Protein AF-B4ILR9-F1 (afdb_monomer_lite)

Organism: Drosophila sechellia (NCBI:txid7238)

Structure (mmCIF, N/CA/C/O backbone):
data_AF-B4ILR9-F1
#
_entry.id   AF-B4ILR9-F1
#
loop_
_atom_site.group_PDB
_atom_site.id
_atom_site.type_symbol
_atom_site.label_atom_id
_atom_site.label_alt_id
_atom_site.label_comp_id
_atom_site.label_asym_id
_atom_site.label_entity_id
_atom_site.label_seq_id
_atom_site.pdbx_PDB_ins_code
_atom_site.Cartn_x
_atom_site.Cartn_y
_atom_site.Cartn_z
_atom_site.occupancy
_atom_site.B_iso_or_equiv
_atom_site.auth_seq_id
_atom_site.auth_comp_id
_atom_site.auth_asym_id
_atom_site.auth_atom_id
_atom_site.pdbx_PDB_model_num
ATOM 1 N N . MET A 1 1 ? -0.066 -3.217 -13.114 1.00 82.38 1 MET A N 1
ATOM 2 C CA . MET A 1 1 ? 0.132 -1.823 -13.541 1.00 82.38 1 MET A CA 1
ATOM 3 C C . MET A 1 1 ? -1.060 -1.429 -14.386 1.00 82.38 1 MET A C 1
ATOM 5 O O . MET A 1 1 ? -1.252 -2.024 -15.441 1.00 82.38 1 MET A O 1
ATOM 9 N N . HIS A 1 2 ? -1.838 -0.467 -13.913 1.00 88.75 2 HIS A N 1
ATOM 10 C CA . HIS A 1 2 ? -3.049 0.054 -14.534 1.00 88.75 2 HIS A CA 1
ATOM 11 C C . HIS A 1 2 ? -3.011 1.585 -14.551 1.00 88.75 2 HIS A C 1
ATOM 13 O O . HIS A 1 2 ? -2.178 2.212 -13.897 1.00 88.75 2 HIS A O 1
ATOM 19 N N . ARG A 1 3 ? -3.925 2.194 -15.310 1.00 90.44 3 ARG A N 1
ATOM 20 C CA . ARG A 1 3 ? -4.159 3.639 -15.253 1.00 90.44 3 ARG A CA 1
ATOM 21 C C . ARG A 1 3 ? -4.508 4.058 -13.821 1.00 90.44 3 ARG A C 1
ATOM 23 O O . ARG A 1 3 ? -5.348 3.426 -13.192 1.00 90.44 3 ARG A O 1
ATOM 30 N N . GLY A 1 4 ? -3.886 5.132 -13.341 1.00 88.56 4 GLY A N 1
ATOM 31 C CA . GLY A 1 4 ? -4.045 5.657 -11.984 1.00 88.56 4 GLY A CA 1
ATOM 32 C C . GLY A 1 4 ? -3.004 5.157 -10.980 1.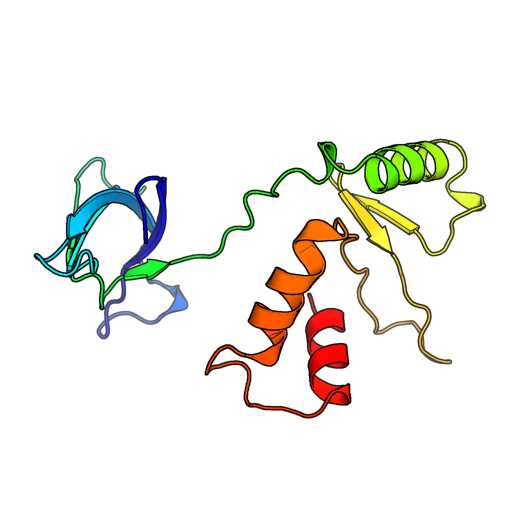00 88.56 4 GLY A C 1
ATOM 33 O O . GLY A 1 4 ? -2.839 5.793 -9.941 1.00 88.56 4 GLY A O 1
ATOM 34 N N . ASP A 1 5 ? -2.259 4.090 -11.290 1.00 89.75 5 ASP A N 1
ATOM 35 C CA . ASP A 1 5 ? -1.210 3.591 -10.397 1.00 89.75 5 ASP A CA 1
ATOM 36 C C . ASP A 1 5 ? -0.128 4.663 -10.187 1.00 89.75 5 ASP A C 1
ATOM 38 O O . ASP A 1 5 ? 0.376 5.265 -11.145 1.00 89.75 5 ASP A O 1
ATOM 42 N N . LEU A 1 6 ? 0.273 4.872 -8.931 1.00 90.06 6 LEU A N 1
ATOM 43 C CA . LEU A 1 6 ? 1.473 5.638 -8.616 1.00 90.06 6 LEU A CA 1
ATOM 44 C C . LEU A 1 6 ? 2.695 4.749 -8.862 1.00 90.06 6 LEU A C 1
ATOM 46 O O . LEU A 1 6 ? 2.722 3.590 -8.460 1.00 90.06 6 LEU A O 1
ATOM 50 N N . VAL A 1 7 ? 3.722 5.277 -9.520 1.00 93.00 7 VAL A N 1
ATOM 51 C CA . VAL A 1 7 ? 4.927 4.520 -9.874 1.00 93.00 7 VAL A CA 1
ATOM 52 C C . VAL A 1 7 ? 6.191 5.332 -9.606 1.00 93.00 7 VAL A C 1
ATOM 54 O O . VAL A 1 7 ? 6.195 6.560 -9.724 1.00 93.00 7 VAL A O 1
ATOM 57 N N . TYR A 1 8 ? 7.292 4.642 -9.312 1.00 93.56 8 TYR A N 1
ATOM 58 C CA . TYR A 1 8 ? 8.640 5.178 -9.486 1.00 93.56 8 TYR A CA 1
ATOM 59 C C . TYR A 1 8 ? 9.168 4.843 -10.881 1.00 93.56 8 TYR A C 1
ATOM 61 O O . TYR A 1 8 ? 9.041 3.712 -11.355 1.00 93.56 8 TYR A O 1
ATOM 69 N N . ILE A 1 9 ? 9.818 5.812 -11.519 1.00 93.19 9 ILE A N 1
ATOM 70 C CA . ILE A 1 9 ? 10.568 5.608 -12.756 1.00 93.19 9 ILE A CA 1
ATOM 71 C C . ILE A 1 9 ? 11.979 5.155 -12.382 1.00 93.19 9 ILE A C 1
ATOM 73 O O . ILE A 1 9 ? 12.788 5.948 -11.902 1.00 93.19 9 ILE A O 1
ATOM 77 N N . CYS A 1 10 ? 12.278 3.882 -12.634 1.00 91.75 10 CYS A N 1
ATOM 78 C CA . CYS A 1 10 ? 13.585 3.299 -12.366 1.00 91.75 10 CYS A CA 1
ATOM 79 C C . CYS A 1 10 ? 14.630 3.885 -13.323 1.00 91.75 10 CYS A C 1
ATOM 81 O O . CYS A 1 10 ? 14.496 3.783 -14.554 1.00 91.75 10 CYS A O 1
ATOM 83 N N . ASP A 1 11 ? 15.692 4.443 -12.750 1.00 88.06 11 ASP A N 1
ATOM 84 C CA . ASP A 1 11 ? 16.873 4.899 -13.474 1.00 88.06 11 ASP A CA 1
ATOM 85 C C . ASP A 1 11 ? 18.138 4.361 -12.785 1.00 88.06 11 ASP A C 1
ATOM 87 O O . ASP A 1 11 ? 18.381 4.704 -11.629 1.00 88.06 11 ASP A O 1
ATOM 91 N N . PRO A 1 12 ? 18.928 3.489 -13.437 1.00 87.81 12 PRO A N 1
ATOM 92 C CA . PRO A 1 12 ? 20.133 2.932 -12.827 1.00 87.81 12 PRO A CA 1
ATOM 93 C C . PRO A 1 12 ? 21.238 3.973 -12.604 1.00 87.81 12 PRO A C 1
ATOM 95 O O . PRO A 1 12 ? 22.125 3.721 -11.796 1.00 87.81 12 PRO A O 1
ATOM 98 N N . ALA A 1 13 ? 21.195 5.124 -13.286 1.00 93.00 13 ALA A N 1
ATOM 99 C CA . ALA A 1 13 ? 22.164 6.200 -13.089 1.00 93.00 13 ALA A CA 1
ATOM 100 C C . ALA A 1 13 ? 21.849 7.073 -11.861 1.00 93.00 13 ALA A C 1
ATOM 102 O O . ALA A 1 13 ? 22.669 7.902 -11.475 1.00 93.00 13 ALA A O 1
ATOM 103 N N . ILE A 1 14 ? 20.671 6.903 -11.250 1.00 88.81 14 ILE A N 1
ATOM 104 C CA . ILE A 1 14 ? 20.196 7.712 -10.125 1.00 88.81 14 ILE A CA 1
ATOM 105 C C . ILE A 1 14 ? 19.975 6.795 -8.910 1.00 88.81 14 ILE A C 1
ATOM 107 O O . ILE A 1 14 ? 19.342 5.741 -9.049 1.00 88.81 14 ILE A O 1
ATOM 111 N N . PRO A 1 15 ? 20.442 7.168 -7.702 1.00 90.19 15 PRO A N 1
ATOM 112 C CA . PRO A 1 15 ? 20.141 6.420 -6.487 1.00 90.19 15 PRO A CA 1
ATOM 113 C C . PRO A 1 15 ? 18.634 6.233 -6.298 1.00 90.19 15 PRO A C 1
ATOM 115 O O . PRO A 1 15 ? 17.847 7.146 -6.531 1.00 90.19 15 PRO A O 1
ATOM 118 N N . ARG A 1 16 ? 18.213 5.063 -5.801 1.00 82.50 16 ARG A N 1
ATOM 119 C CA . ARG A 1 16 ? 16.783 4.715 -5.668 1.00 82.50 16 ARG A CA 1
ATOM 120 C C . ARG A 1 16 ? 15.942 5.760 -4.931 1.00 82.50 16 ARG A C 1
ATOM 122 O O . ARG A 1 16 ? 14.795 5.982 -5.297 1.00 82.50 16 ARG A O 1
ATOM 129 N N . ARG A 1 17 ? 16.510 6.405 -3.908 1.00 84.88 17 ARG A N 1
ATOM 130 C CA . ARG A 1 17 ? 15.830 7.436 -3.102 1.00 84.88 17 ARG A CA 1
ATOM 131 C C . ARG A 1 17 ? 15.481 8.705 -3.898 1.00 84.88 17 ARG A C 1
ATOM 133 O O . ARG A 1 17 ? 14.630 9.472 -3.473 1.00 84.88 17 ARG A O 1
ATOM 140 N N . GLU A 1 18 ? 16.145 8.911 -5.032 1.00 88.56 18 GLU A N 1
ATOM 141 C CA . GLU A 1 18 ? 16.003 10.068 -5.922 1.00 88.56 18 GLU A CA 1
ATOM 142 C C . GLU A 1 18 ? 15.233 9.712 -7.207 1.00 88.56 18 GLU A C 1
ATOM 144 O O . GLU A 1 18 ? 15.094 10.537 -8.111 1.00 88.56 18 GLU A O 1
ATOM 149 N N . TRP A 1 19 ? 14.700 8.489 -7.310 1.00 91.81 19 TRP A N 1
ATOM 150 C CA . TRP A 1 19 ? 13.851 8.109 -8.433 1.00 91.81 19 TRP A CA 1
ATOM 151 C C . TRP A 1 19 ? 12.599 8.980 -8.503 1.00 91.81 19 TRP A C 1
ATOM 153 O O . TRP A 1 19 ? 11.927 9.255 -7.505 1.00 91.81 19 TRP A O 1
ATOM 163 N N . LYS A 1 20 ? 12.254 9.389 -9.725 1.00 91.06 20 LYS A N 1
ATOM 164 C CA . LYS A 1 20 ? 11.088 10.238 -9.962 1.00 91.06 20 LYS A CA 1
ATOM 165 C C . LYS A 1 20 ? 9.801 9.453 -9.769 1.00 91.06 20 LYS A C 1
ATOM 167 O O . LYS A 1 20 ? 9.684 8.326 -10.249 1.00 91.06 20 LYS A O 1
ATOM 172 N N . ARG A 1 21 ? 8.821 10.082 -9.123 1.00 91.06 21 ARG A N 1
ATOM 173 C CA . ARG A 1 21 ? 7.455 9.562 -8.998 1.00 91.06 21 ARG A CA 1
ATOM 174 C C . ARG A 1 21 ? 6.561 10.114 -10.099 1.00 91.06 21 ARG A C 1
ATOM 176 O O . ARG A 1 21 ? 6.752 11.243 -10.556 1.00 91.06 21 ARG A O 1
ATOM 183 N N . GLY A 1 22 ? 5.557 9.340 -10.477 1.00 91.94 22 GLY A N 1
ATOM 184 C CA . GLY A 1 22 ? 4.498 9.794 -11.365 1.00 91.94 22 GLY A CA 1
ATOM 185 C C . GLY A 1 22 ? 3.284 8.879 -11.333 1.00 91.94 22 GLY A C 1
ATOM 186 O O . GLY A 1 22 ? 3.318 7.819 -10.714 1.00 91.94 22 GLY A O 1
ATOM 187 N N . VAL A 1 23 ? 2.217 9.309 -11.994 1.00 92.62 23 VAL A N 1
ATOM 188 C CA . VAL A 1 23 ? 0.959 8.565 -12.115 1.00 92.62 23 VAL A CA 1
ATOM 189 C C . VAL A 1 23 ? 0.854 7.997 -13.523 1.00 92.62 23 VAL A C 1
ATOM 191 O O . VAL A 1 23 ? 1.135 8.699 -14.497 1.00 92.62 23 VAL A O 1
ATOM 194 N N . VAL A 1 24 ? 0.465 6.731 -13.642 1.00 93.94 24 VAL A N 1
ATOM 195 C CA . VAL A 1 24 ? 0.206 6.093 -14.937 1.00 93.94 24 VAL A CA 1
ATOM 196 C C . VAL A 1 24 ? -1.052 6.695 -15.559 1.00 93.94 24 VAL A C 1
ATOM 198 O O . VAL A 1 24 ? -2.137 6.596 -14.993 1.00 93.94 24 VAL A O 1
ATOM 201 N N . GLU A 1 25 ? -0.924 7.289 -16.742 1.00 94.25 25 GLU A N 1
ATOM 202 C CA . GLU A 1 25 ? -2.061 7.825 -17.502 1.00 94.25 25 GLU A CA 1
ATOM 203 C C . GLU A 1 25 ? -2.627 6.798 -18.483 1.00 94.25 25 GLU A C 1
ATOM 205 O O . GLU A 1 25 ? -3.842 6.665 -18.603 1.00 94.25 25 GLU A O 1
ATOM 210 N N . GLU A 1 26 ? -1.762 6.032 -19.149 1.00 95.50 26 GLU A N 1
ATOM 211 C CA . GLU A 1 26 ? -2.157 5.030 -20.139 1.00 95.50 26 GLU A CA 1
ATOM 212 C C . GLU A 1 26 ? -1.192 3.839 -20.130 1.00 95.50 26 GLU A C 1
ATOM 214 O O . GLU A 1 26 ? 0.017 4.001 -19.931 1.00 95.50 26 GLU A O 1
ATOM 219 N N . VAL A 1 27 ? -1.718 2.634 -20.364 1.00 96.44 27 VAL A N 1
ATOM 220 C CA . VAL A 1 27 ? -0.948 1.385 -20.416 1.00 96.44 27 VAL A CA 1
ATOM 221 C C . VAL A 1 27 ? -1.084 0.757 -21.796 1.00 96.44 27 VAL A C 1
ATOM 223 O O . VAL A 1 27 ? -2.188 0.538 -22.280 1.00 96.44 27 VAL A O 1
ATOM 226 N N . PHE A 1 28 ? 0.050 0.400 -22.392 1.00 95.69 28 PHE A N 1
ATOM 227 C CA . PHE A 1 28 ? 0.125 -0.273 -23.684 1.00 95.69 28 PHE A CA 1
ATOM 228 C C . PHE A 1 28 ? 0.490 -1.742 -23.465 1.00 95.69 28 PHE A C 1
ATOM 230 O O . PHE A 1 28 ? 1.602 -2.068 -23.017 1.00 95.69 28 PHE A O 1
ATOM 237 N N . THR A 1 29 ? -0.457 -2.625 -23.761 1.00 95.31 29 THR A N 1
ATOM 238 C CA . THR A 1 29 ? -0.343 -4.074 -23.572 1.00 95.31 29 THR A CA 1
ATOM 239 C C . THR A 1 29 ? 0.048 -4.790 -24.864 1.00 95.31 29 THR A C 1
ATOM 241 O O . THR A 1 29 ? -0.132 -4.279 -25.969 1.00 95.31 29 THR A O 1
ATOM 244 N N . GLY A 1 30 ? 0.645 -5.976 -24.728 1.00 89.75 30 GLY A N 1
ATOM 245 C CA . GLY A 1 30 ? 0.831 -6.900 -25.846 1.00 89.75 30 GLY A CA 1
ATOM 246 C C . GLY A 1 30 ? -0.459 -7.650 -26.192 1.00 89.75 30 GLY A C 1
ATOM 247 O O . GLY A 1 30 ? -1.467 -7.538 -25.496 1.00 89.75 30 GLY A O 1
ATOM 248 N N . LYS A 1 31 ? -0.412 -8.480 -27.245 1.00 90.56 31 LYS A N 1
ATOM 249 C CA . LYS A 1 31 ? -1.520 -9.388 -27.620 1.00 90.56 31 LYS A CA 1
ATOM 250 C C . LYS A 1 31 ? -1.894 -10.374 -26.502 1.00 90.56 31 LYS A C 1
ATOM 252 O O . LYS A 1 31 ? -3.002 -10.887 -26.482 1.00 90.56 31 LYS A O 1
ATOM 257 N N . ASP A 1 32 ? -0.959 -10.620 -25.590 1.00 90.75 32 ASP A N 1
ATOM 258 C CA . ASP A 1 32 ? -1.085 -11.438 -24.382 1.00 90.75 32 ASP A CA 1
ATOM 259 C C . ASP A 1 32 ? -1.747 -10.696 -23.203 1.00 90.75 32 ASP A C 1
ATOM 261 O O . ASP A 1 32 ? -1.883 -11.260 -22.121 1.00 90.75 32 ASP A O 1
ATOM 265 N N . GLY A 1 33 ? -2.119 -9.421 -23.371 1.00 87.38 33 GLY A N 1
ATOM 266 C CA . GLY A 1 33 ? -2.652 -8.575 -22.302 1.00 87.38 33 GLY A CA 1
ATOM 267 C C . GLY A 1 33 ? -1.593 -8.074 -21.313 1.00 87.38 33 GLY A C 1
ATOM 268 O O . GLY A 1 33 ? -1.919 -7.327 -20.392 1.00 87.38 33 GLY A O 1
ATOM 269 N N . VAL A 1 34 ? -0.315 -8.426 -21.497 1.00 88.69 34 VAL A N 1
ATOM 270 C CA . VAL A 1 34 ? 0.759 -8.059 -20.565 1.00 88.69 34 VAL A CA 1
ATOM 271 C C . VAL A 1 34 ? 1.203 -6.613 -20.817 1.00 88.69 34 VAL A C 1
ATOM 273 O O . VAL A 1 34 ? 1.552 -6.278 -21.955 1.00 88.69 34 VAL A O 1
ATOM 276 N N . PRO A 1 35 ? 1.263 -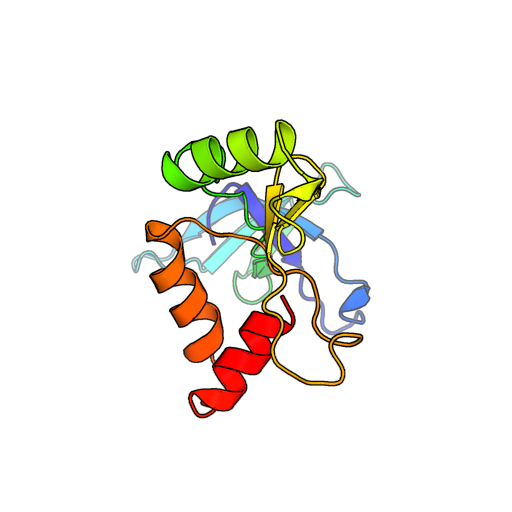5.742 -19.788 1.00 90.38 35 PRO A N 1
ATOM 277 C CA . PRO A 1 35 ? 1.795 -4.388 -19.928 1.00 90.38 35 PRO A CA 1
ATOM 278 C C . PRO A 1 35 ? 3.244 -4.388 -20.426 1.00 90.38 35 PRO A C 1
ATOM 280 O O . PRO A 1 35 ? 4.136 -4.942 -19.784 1.00 90.38 35 PRO A O 1
ATOM 283 N N . ARG A 1 36 ? 3.504 -3.728 -21.559 1.00 94.56 36 ARG A N 1
ATOM 284 C CA . ARG A 1 36 ? 4.860 -3.577 -22.115 1.00 94.56 36 ARG A CA 1
ATOM 285 C C . ARG A 1 36 ? 5.397 -2.171 -21.909 1.00 94.56 36 ARG A C 1
ATOM 287 O O . ARG A 1 36 ? 6.594 -1.998 -21.666 1.00 94.56 36 ARG A O 1
ATOM 294 N N . ARG A 1 37 ? 4.528 -1.162 -21.985 1.00 96.81 37 ARG A N 1
ATOM 295 C CA . ARG A 1 37 ? 4.869 0.257 -21.813 1.00 96.81 37 ARG A CA 1
ATOM 296 C C . ARG A 1 37 ? 3.733 0.988 -21.107 1.00 96.81 37 ARG A C 1
ATOM 298 O O . ARG A 1 37 ? 2.595 0.533 -21.147 1.00 96.81 37 ARG A O 1
ATOM 305 N N . ALA A 1 38 ? 4.039 2.130 -20.510 1.00 96.88 38 ALA A N 1
ATOM 306 C CA . ALA A 1 38 ? 3.033 3.049 -19.996 1.00 96.88 38 ALA A CA 1
ATOM 307 C C . ALA A 1 38 ? 3.487 4.503 -20.128 1.00 96.88 38 ALA A C 1
ATOM 309 O O . ALA A 1 38 ? 4.688 4.798 -20.059 1.00 96.88 38 ALA A O 1
ATOM 310 N N . SER A 1 39 ? 2.522 5.397 -20.332 1.00 96.06 39 SER A N 1
ATOM 311 C CA . SER A 1 39 ? 2.721 6.836 -20.215 1.00 96.06 39 SER A CA 1
ATOM 312 C C . SER A 1 39 ? 2.552 7.237 -18.749 1.00 96.06 39 SER A C 1
ATOM 314 O O . SER A 1 39 ? 1.591 6.857 -18.081 1.00 96.06 39 SER A O 1
ATOM 316 N N . VAL A 1 40 ? 3.530 7.970 -18.223 1.00 95.06 40 VAL A N 1
ATOM 317 C CA . VAL A 1 40 ? 3.574 8.379 -16.819 1.00 95.06 40 VAL A CA 1
ATOM 318 C C . VAL A 1 40 ? 3.642 9.894 -16.750 1.00 95.06 40 VAL A C 1
ATOM 320 O O . VAL A 1 40 ? 4.536 10.508 -17.333 1.00 95.06 40 VAL A O 1
ATOM 323 N N . ARG A 1 41 ? 2.711 10.500 -16.019 1.00 94.25 41 ARG A N 1
ATOM 324 C CA . ARG A 1 41 ? 2.711 11.929 -15.714 1.00 94.25 41 ARG A CA 1
ATOM 325 C C . ARG A 1 41 ? 3.496 12.167 -14.429 1.00 94.25 41 ARG A C 1
ATOM 327 O O . ARG A 1 41 ? 3.103 11.677 -13.371 1.00 94.25 41 ARG A O 1
ATOM 334 N N . THR A 1 42 ? 4.612 12.887 -14.511 1.00 90.38 42 THR A N 1
ATOM 335 C CA . THR A 1 42 ? 5.419 13.244 -13.333 1.00 90.38 42 THR A CA 1
ATOM 336 C C . THR A 1 42 ? 4.934 14.558 -12.716 1.00 90.38 42 THR A C 1
ATOM 338 O O . THR A 1 42 ? 4.249 15.347 -13.361 1.00 90.38 42 THR A O 1
ATOM 341 N N . SER A 1 43 ? 5.245 14.795 -11.440 1.00 74.62 43 SER A N 1
ATOM 342 C CA . SER A 1 43 ? 4.813 16.007 -10.722 1.00 74.62 43 SER A CA 1
ATOM 343 C C . SER A 1 43 ? 5.627 17.253 -11.081 1.00 74.62 43 SER A C 1
ATOM 345 O O . SER A 1 43 ? 5.142 18.368 -10.946 1.00 74.62 43 SER A O 1
ATOM 347 N N . ASP A 1 44 ? 6.875 17.064 -11.514 1.00 69.94 44 ASP A N 1
ATOM 348 C CA . ASP A 1 44 ? 7.838 18.129 -11.814 1.00 69.94 44 ASP A CA 1
ATOM 349 C C . ASP A 1 44 ? 7.661 18.729 -13.217 1.00 69.94 44 ASP A C 1
ATOM 351 O O . ASP A 1 44 ? 8.211 19.788 -13.516 1.00 69.94 44 ASP A O 1
ATOM 355 N N . ARG A 1 45 ? 6.913 18.053 -14.097 1.00 59.66 45 ARG A N 1
ATOM 356 C CA . ARG A 1 45 ? 6.645 18.480 -15.471 1.00 59.66 45 ARG A CA 1
ATOM 357 C C . ARG A 1 45 ? 5.267 17.983 -15.884 1.00 59.66 45 ARG A C 1
ATOM 359 O O . ARG A 1 45 ? 5.012 16.788 -15.831 1.00 59.66 45 ARG A O 1
ATOM 366 N N . ALA A 1 46 ? 4.428 18.849 -16.451 1.00 61.00 46 ALA A N 1
ATOM 367 C CA . ALA A 1 46 ? 3.166 18.454 -17.095 1.00 61.00 46 ALA A CA 1
ATOM 368 C C . ALA A 1 46 ? 3.347 17.531 -18.332 1.00 61.00 46 ALA A C 1
ATOM 370 O O . ALA A 1 46 ? 2.410 17.310 -19.094 1.00 61.00 46 ALA A O 1
ATOM 371 N N . LYS A 1 47 ? 4.556 17.005 -18.573 1.00 74.19 47 LYS A N 1
ATOM 372 C CA . LYS A 1 47 ? 4.915 16.215 -19.747 1.00 74.19 47 LYS A CA 1
ATOM 373 C C . LYS A 1 47 ? 4.818 14.727 -19.426 1.00 74.19 47 LYS A C 1
ATOM 375 O O . LYS A 1 47 ? 5.426 14.246 -18.473 1.00 74.19 47 LYS A O 1
ATOM 380 N N . LEU A 1 48 ? 4.102 13.997 -20.274 1.00 88.88 48 LEU A N 1
ATOM 381 C CA . LEU A 1 48 ? 4.027 12.543 -20.212 1.00 88.88 48 LEU A CA 1
ATOM 382 C C . LEU A 1 48 ? 5.370 11.924 -20.606 1.00 88.88 48 LEU A C 1
ATOM 384 O O . LEU A 1 48 ? 5.954 12.264 -21.638 1.00 88.88 48 LEU A O 1
ATOM 388 N N . VAL A 1 49 ? 5.849 10.990 -19.791 1.00 92.44 49 VAL A N 1
ATOM 389 C CA . VAL A 1 49 ? 7.055 10.207 -20.057 1.00 92.44 49 VAL A CA 1
ATOM 390 C C . VAL A 1 49 ? 6.644 8.781 -20.380 1.00 92.44 49 VAL A C 1
ATOM 392 O O . VAL A 1 49 ? 6.028 8.097 -19.569 1.00 92.44 49 VAL A O 1
ATOM 395 N N . LEU A 1 50 ? 7.011 8.309 -21.567 1.00 95.12 50 LEU A N 1
ATOM 396 C CA . LEU A 1 50 ? 6.737 6.944 -21.997 1.00 95.12 50 LEU A CA 1
ATOM 397 C C . LEU A 1 50 ? 7.881 6.029 -21.556 1.00 95.12 50 LEU A C 1
ATOM 399 O O . LEU A 1 50 ? 9.033 6.233 -21.949 1.00 95.12 50 LEU A O 1
ATOM 403 N N . ARG A 1 51 ? 7.584 5.012 -20.744 1.00 95.12 51 ARG A N 1
ATOM 404 C CA . ARG A 1 51 ? 8.595 4.070 -20.238 1.00 95.12 51 ARG A CA 1
ATOM 405 C C . ARG A 1 51 ? 8.173 2.619 -20.454 1.00 95.12 51 ARG A C 1
ATOM 407 O O . ARG A 1 51 ? 6.979 2.320 -20.420 1.00 95.12 51 ARG A O 1
ATOM 414 N N . PRO A 1 52 ? 9.137 1.703 -20.669 1.00 95.88 52 PRO A N 1
ATOM 415 C CA . PRO A 1 52 ? 8.873 0.274 -20.562 1.00 95.88 52 PRO A CA 1
ATOM 416 C C . PRO A 1 52 ? 8.325 -0.059 -19.175 1.00 95.88 52 PRO A C 1
ATOM 418 O O . PRO A 1 52 ? 8.816 0.487 -18.187 1.00 95.88 52 PRO A O 1
ATOM 421 N N . ALA A 1 53 ? 7.383 -0.998 -19.095 1.00 92.88 53 ALA A N 1
ATOM 422 C CA . ALA A 1 53 ? 6.808 -1.450 -17.828 1.00 92.88 53 ALA A CA 1
ATOM 423 C C . ALA A 1 53 ? 7.889 -1.959 -16.855 1.00 92.88 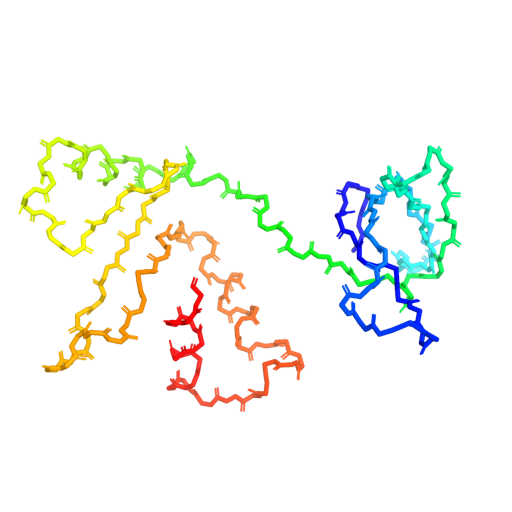53 ALA A C 1
ATOM 425 O O . ALA A 1 53 ? 7.824 -1.692 -15.665 1.00 92.88 53 ALA A O 1
ATOM 426 N N . LEU A 1 54 ? 8.956 -2.583 -17.373 1.00 93.19 54 LEU A N 1
ATOM 427 C CA . LEU A 1 54 ? 10.103 -3.045 -16.578 1.00 93.19 54 LEU A CA 1
ATOM 428 C C . LEU A 1 54 ? 10.856 -1.909 -15.856 1.00 93.19 54 LEU A C 1
ATOM 430 O O . LEU A 1 54 ? 11.544 -2.149 -14.869 1.00 93.19 54 LEU A O 1
ATOM 434 N N . LYS A 1 55 ? 10.748 -0.666 -16.344 1.00 94.75 55 LYS A N 1
ATOM 435 C CA . LYS A 1 55 ? 11.361 0.517 -15.722 1.00 94.75 55 LYS A CA 1
ATOM 436 C C . LYS A 1 55 ? 10.381 1.299 -14.845 1.00 94.75 55 LYS A C 1
ATOM 438 O O . LYS A 1 55 ? 10.671 2.448 -14.516 1.00 94.75 55 LYS A O 1
ATOM 443 N N . LEU A 1 56 ? 9.241 0.707 -14.501 1.00 92.88 56 LEU A N 1
ATOM 444 C CA . LEU A 1 56 ? 8.231 1.297 -13.634 1.00 92.88 56 LEU A CA 1
ATOM 445 C C . LEU A 1 56 ? 8.013 0.381 -12.433 1.00 92.88 56 LEU A C 1
ATOM 447 O O . LEU A 1 56 ? 7.547 -0.747 -12.573 1.00 92.88 56 LEU A O 1
ATOM 451 N N . ALA A 1 57 ? 8.361 0.870 -11.249 1.00 90.88 57 ALA A N 1
ATOM 452 C CA . ALA A 1 57 ? 8.046 0.191 -10.003 1.00 90.88 57 ALA A CA 1
ATOM 453 C C . ALA A 1 57 ? 6.714 0.735 -9.487 1.00 90.88 57 ALA A C 1
ATOM 455 O O . ALA A 1 57 ? 6.645 1.896 -9.084 1.00 90.88 57 ALA A O 1
ATOM 456 N N . VAL A 1 58 ? 5.663 -0.088 -9.532 1.00 89.00 58 VAL A N 1
ATOM 457 C CA . VAL A 1 58 ? 4.354 0.273 -8.972 1.00 89.00 58 VAL A CA 1
ATOM 458 C C . VAL A 1 58 ? 4.501 0.477 -7.475 1.00 89.00 58 VAL A C 1
ATOM 460 O O . VAL A 1 58 ? 5.006 -0.395 -6.768 1.00 89.00 58 VAL A O 1
ATOM 463 N N . LEU A 1 59 ? 4.100 1.660 -7.019 1.00 83.75 59 LEU A N 1
ATOM 464 C CA . LEU A 1 59 ? 3.978 1.954 -5.612 1.00 83.75 59 LEU A CA 1
ATOM 465 C C . LEU A 1 59 ? 2.609 1.468 -5.177 1.00 83.75 59 LEU A C 1
ATOM 467 O O . LEU A 1 59 ? 1.588 1.994 -5.620 1.00 83.75 59 LEU A O 1
ATOM 471 N N . ASP A 1 60 ? 2.613 0.466 -4.311 1.00 67.94 60 ASP A N 1
ATOM 472 C CA . ASP A 1 60 ? 1.411 -0.006 -3.641 1.00 67.94 60 ASP A CA 1
ATOM 473 C C . ASP A 1 60 ? 1.040 1.022 -2.567 1.00 67.94 60 ASP A C 1
ATOM 475 O O . ASP A 1 60 ? 1.261 0.855 -1.367 1.00 67.94 60 ASP A O 1
ATOM 479 N N . VAL A 1 61 ? 0.571 2.184 -3.026 1.00 62.00 61 VAL A N 1
ATOM 480 C CA . VAL A 1 61 ? -0.151 3.094 -2.155 1.00 62.00 61 VAL A CA 1
ATOM 481 C C . VAL A 1 61 ? -1.448 2.369 -1.899 1.00 62.00 61 VAL A C 1
ATOM 483 O O . VAL A 1 61 ? -2.245 2.190 -2.819 1.00 62.00 61 VAL A O 1
ATOM 486 N N . ILE A 1 62 ? -1.631 1.912 -0.667 1.00 53.38 62 ILE A N 1
ATOM 487 C CA . ILE A 1 62 ? -2.911 1.407 -0.207 1.00 53.38 62 ILE A CA 1
ATOM 488 C C . ILE A 1 62 ? -3.879 2.589 -0.335 1.00 53.38 62 ILE A C 1
ATOM 490 O O . ILE A 1 62 ? -4.053 3.374 0.591 1.00 53.38 62 ILE A O 1
ATOM 494 N N . LEU A 1 63 ? -4.489 2.756 -1.510 1.00 49.59 63 LEU A N 1
ATOM 495 C CA . LEU A 1 63 ? -5.798 3.365 -1.611 1.00 49.59 63 LEU A CA 1
ATOM 496 C C . LEU A 1 63 ? -6.653 2.392 -0.829 1.00 49.59 63 LEU A C 1
ATOM 498 O O . LEU A 1 63 ? -6.955 1.304 -1.317 1.00 49.59 63 LEU A O 1
ATOM 502 N N . THR A 1 64 ? -6.859 2.719 0.443 1.00 46.12 64 THR A N 1
ATOM 503 C CA . THR A 1 64 ? -7.624 1.938 1.398 1.00 46.12 64 THR A CA 1
ATOM 504 C C . THR A 1 64 ? -8.907 1.516 0.705 1.00 46.12 64 THR A C 1
ATOM 506 O O . THR A 1 64 ? -9.826 2.307 0.527 1.00 46.12 64 THR A O 1
ATOM 509 N N . HIS A 1 65 ? -8.953 0.267 0.230 1.00 49.25 65 HIS A N 1
ATOM 510 C CA . HIS A 1 65 ? -10.232 -0.331 -0.090 1.00 49.25 65 HIS A CA 1
ATOM 511 C C . HIS A 1 65 ? -10.955 -0.381 1.246 1.00 49.25 65 HIS A C 1
ATOM 513 O O . HIS A 1 65 ? -10.445 -0.932 2.226 1.00 49.25 65 HIS A O 1
ATOM 519 N N . ASP A 1 66 ? -12.028 0.391 1.272 1.00 56.41 66 ASP A N 1
ATOM 520 C CA . ASP A 1 66 ? -12.329 1.328 2.336 1.00 56.41 66 ASP A CA 1
ATOM 521 C C . ASP A 1 66 ? -12.415 0.631 3.699 1.00 56.41 66 ASP A C 1
ATOM 523 O O . ASP A 1 66 ? -13.276 -0.226 3.909 1.00 56.41 66 ASP A O 1
ATOM 527 N N . SER A 1 67 ? -11.585 1.025 4.670 1.00 53.53 67 SER A N 1
ATOM 528 C CA . SER A 1 67 ? -11.862 0.698 6.078 1.00 53.53 67 SER A CA 1
ATOM 529 C C . SER A 1 67 ? -13.287 1.145 6.454 1.00 53.53 67 SER A C 1
ATOM 531 O O . SER A 1 67 ? -13.932 0.516 7.295 1.00 53.53 67 SER A O 1
ATOM 533 N N . ARG A 1 68 ? -13.836 2.142 5.734 1.00 54.94 68 ARG A N 1
ATOM 534 C CA . ARG A 1 68 ? -15.229 2.595 5.819 1.00 54.94 68 ARG A CA 1
ATOM 535 C C . ARG A 1 68 ? -16.265 1.659 5.191 1.00 54.94 68 ARG A C 1
ATOM 537 O O . ARG A 1 68 ? -17.437 1.976 5.305 1.00 54.94 68 ARG A O 1
ATOM 544 N N . GLN A 1 69 ? -15.933 0.527 4.571 1.00 63.94 69 GLN A N 1
ATOM 545 C CA . GLN A 1 69 ? -16.940 -0.470 4.144 1.00 63.94 69 GLN A CA 1
ATOM 546 C C . GLN A 1 69 ? -17.114 -1.606 5.157 1.00 63.94 69 GLN A C 1
ATOM 548 O O . GLN A 1 69 ? -18.162 -2.255 5.202 1.00 63.94 69 GLN A O 1
ATOM 553 N N . SER A 1 70 ? -16.128 -1.818 6.027 1.00 80.12 70 SER A N 1
ATOM 554 C CA . SER A 1 70 ? -16.207 -2.858 7.044 1.00 80.12 70 SER A CA 1
ATOM 555 C C . SER A 1 70 ? -17.070 -2.409 8.222 1.00 80.12 70 SER A C 1
ATOM 557 O O . SER A 1 70 ? -16.654 -1.584 9.036 1.00 80.12 70 SER A O 1
ATOM 559 N N . LYS A 1 71 ? -18.258 -3.014 8.361 1.00 86.94 71 LYS A N 1
ATOM 560 C CA . LYS A 1 71 ? -19.176 -2.751 9.487 1.00 86.94 71 LYS A CA 1
ATOM 561 C C . LYS A 1 71 ? -18.490 -2.907 10.847 1.00 86.94 71 LYS A C 1
ATOM 563 O O . LYS A 1 71 ? -18.709 -2.095 11.739 1.00 86.94 71 LYS A O 1
ATOM 568 N N . TRP A 1 72 ? -17.626 -3.914 10.988 1.00 88.31 72 TRP A N 1
ATOM 569 C CA . TRP A 1 72 ? -16.896 -4.152 12.233 1.00 88.31 72 TRP A CA 1
ATOM 570 C C . TRP A 1 72 ? -15.902 -3.029 12.546 1.00 88.31 72 TRP A C 1
ATOM 572 O O . TRP A 1 72 ? -15.892 -2.538 13.670 1.00 88.31 72 TRP A O 1
ATOM 582 N N . LEU A 1 73 ? -15.103 -2.580 11.566 1.00 86.62 73 LEU A N 1
ATOM 583 C CA . LEU A 1 73 ? -14.153 -1.481 11.786 1.00 86.62 73 LEU A CA 1
ATOM 584 C C . LEU A 1 73 ? -14.874 -0.179 12.129 1.00 86.62 73 LEU A C 1
ATOM 586 O O . LEU A 1 73 ? -14.436 0.532 13.031 1.00 86.62 73 LEU A O 1
ATOM 590 N N . GLN A 1 74 ? -15.990 0.112 11.455 1.00 86.88 74 GLN A N 1
ATOM 591 C CA . GLN A 1 74 ? -16.808 1.290 11.747 1.00 86.88 74 GLN A CA 1
ATOM 592 C C . GLN A 1 74 ? -17.347 1.247 13.178 1.00 86.88 74 GLN A C 1
ATOM 594 O O . GLN A 1 74 ? -17.140 2.188 13.944 1.00 86.88 74 GLN A O 1
ATOM 599 N N . GLN A 1 75 ? -17.993 0.138 13.549 1.00 90.69 75 GLN A N 1
ATOM 600 C CA . GLN A 1 75 ? -18.565 -0.043 14.877 1.00 90.69 75 GLN A CA 1
ATOM 601 C C . GLN A 1 75 ? -17.483 0.044 15.956 1.00 90.69 75 GLN A C 1
ATOM 603 O O . GLN A 1 75 ? -17.627 0.799 16.914 1.00 90.69 75 GLN A O 1
ATOM 608 N N . LYS A 1 76 ? -16.358 -0.653 15.768 1.00 92.25 76 LYS A N 1
ATOM 609 C CA . LYS A 1 76 ? -15.255 -0.643 16.730 1.00 92.25 76 LYS A CA 1
ATOM 610 C C . LYS A 1 76 ? -14.631 0.741 16.870 1.00 92.25 76 LYS A C 1
ATOM 612 O O . LYS A 1 76 ? -14.366 1.175 17.984 1.00 92.25 76 LYS A O 1
ATOM 617 N N . SER A 1 77 ? -14.460 1.463 15.764 1.00 89.62 77 SER A N 1
ATOM 618 C CA . SER A 1 77 ? -13.991 2.851 15.795 1.00 89.62 77 SER A CA 1
ATOM 619 C C . SER A 1 77 ? -14.940 3.747 16.587 1.00 89.62 77 SER A C 1
ATOM 621 O O . SER A 1 77 ? -14.487 4.604 17.336 1.00 89.62 77 SER A O 1
ATOM 623 N N . GLN A 1 78 ? -16.253 3.551 16.447 1.00 91.44 78 GLN A N 1
ATOM 624 C CA . GLN A 1 78 ? -17.239 4.323 17.196 1.00 91.44 78 GLN A CA 1
ATOM 625 C C . GLN A 1 78 ? -17.185 4.020 18.698 1.00 91.44 78 GLN A C 1
ATOM 627 O O . GLN A 1 78 ? -17.148 4.952 19.497 1.00 91.44 78 GLN A O 1
ATOM 632 N N . GLU A 1 79 ? -17.108 2.743 19.077 1.00 93.31 79 GLU A N 1
ATOM 633 C CA . GLU A 1 79 ? -16.948 2.320 20.476 1.00 93.31 79 GLU A CA 1
ATOM 634 C C . GLU A 1 79 ? -15.674 2.911 21.102 1.00 93.31 79 GLU A C 1
ATOM 636 O O . GLU A 1 79 ? -15.715 3.453 22.204 1.00 93.31 79 GLU A O 1
ATOM 641 N N . VAL A 1 80 ? -14.549 2.864 20.378 1.00 91.50 80 VAL A N 1
ATOM 642 C CA . VAL A 1 80 ? -13.263 3.408 20.843 1.00 91.50 80 VAL A CA 1
ATOM 643 C C . VAL A 1 80 ? -13.314 4.930 20.985 1.00 91.50 80 VAL A C 1
ATOM 645 O O . VAL A 1 80 ? -12.773 5.462 21.949 1.00 91.50 80 VAL A O 1
ATOM 648 N N . ARG A 1 81 ? -14.002 5.646 20.083 1.00 90.56 81 ARG A N 1
ATOM 649 C CA . ARG A 1 81 ? -14.206 7.101 20.222 1.00 90.56 81 ARG A CA 1
ATOM 650 C C . ARG A 1 81 ? -15.056 7.464 21.436 1.00 90.56 81 ARG A C 1
ATOM 652 O O . ARG A 1 81 ? -14.814 8.504 22.038 1.00 90.56 81 ARG A O 1
ATOM 659 N N . GLN A 1 82 ? -16.056 6.648 21.764 1.00 91.25 82 GLN A N 1
ATOM 660 C CA . GLN A 1 82 ? -16.957 6.904 22.888 1.00 91.25 82 GLN A CA 1
ATOM 661 C C . GLN A 1 82 ? -16.298 6.605 24.237 1.00 91.25 82 GLN A C 1
ATOM 663 O O . GLN A 1 82 ? -16.464 7.375 25.178 1.00 91.25 82 GLN A O 1
ATOM 668 N N . GLU A 1 83 ? -15.531 5.516 24.331 1.00 90.56 83 GLU A N 1
ATOM 669 C CA . GLU A 1 83 ? -14.965 5.032 25.596 1.00 90.56 83 GLU A CA 1
ATOM 670 C C . GLU A 1 83 ? -13.478 4.659 25.463 1.00 90.56 83 GLU A C 1
ATOM 672 O O . GLU A 1 83 ? -13.080 3.534 25.765 1.00 90.56 83 GLU A O 1
ATOM 677 N N . ILE A 1 84 ? -12.618 5.593 25.038 1.00 86.50 84 ILE A N 1
ATOM 678 C CA . ILE A 1 84 ? -11.196 5.288 24.769 1.00 86.50 84 ILE A CA 1
ATOM 679 C C . ILE A 1 84 ? -10.449 4.700 25.980 1.00 86.50 84 ILE A C 1
ATOM 681 O O . ILE A 1 84 ? -9.597 3.834 25.818 1.00 86.50 84 ILE A O 1
ATOM 685 N N . GLN A 1 85 ? -10.822 5.087 27.207 1.00 86.56 85 GLN A N 1
ATOM 686 C CA . GLN A 1 85 ? -10.226 4.554 28.442 1.00 86.56 85 GLN A CA 1
ATOM 687 C C . GLN A 1 85 ? -10.469 3.049 28.634 1.00 86.56 85 GLN A C 1
ATOM 689 O O . GLN A 1 85 ? -9.665 2.371 29.269 1.00 86.56 85 GLN A O 1
ATOM 694 N N . LYS A 1 86 ? -11.563 2.515 28.079 1.00 89.88 86 LYS A N 1
ATOM 695 C CA . LYS A 1 86 ? -11.908 1.088 28.138 1.00 89.88 86 LYS A CA 1
ATOM 696 C C . LYS A 1 86 ? -11.138 0.258 27.113 1.00 89.88 86 LYS A C 1
ATOM 698 O O . LYS A 1 86 ? -11.010 -0.953 27.274 1.00 89.88 86 LYS A O 1
ATOM 703 N N . PHE A 1 87 ? -10.636 0.904 26.065 1.00 88.38 87 PHE A N 1
ATOM 704 C CA . PHE A 1 87 ? -9.933 0.277 24.953 1.00 88.38 87 PHE A CA 1
ATOM 705 C C . PHE A 1 87 ? -8.482 0.749 24.913 1.00 88.38 87 PHE A C 1
ATOM 707 O O . PHE A 1 87 ? -8.033 1.319 23.925 1.00 88.38 87 PHE A O 1
ATOM 714 N N . SER A 1 88 ? -7.744 0.504 25.997 1.00 87.50 88 SER A N 1
ATOM 715 C CA . SER A 1 88 ? -6.336 0.901 26.121 1.00 87.50 88 SER A CA 1
ATOM 716 C C . SER A 1 88 ? -5.414 0.235 25.092 1.00 87.50 88 SER A C 1
ATOM 718 O O . SER A 1 88 ? -4.338 0.758 24.816 1.00 87.50 88 SER A O 1
ATOM 720 N N . ASP A 1 89 ? -5.834 -0.885 24.494 1.00 89.31 89 ASP A N 1
ATOM 721 C CA . ASP A 1 89 ? -5.143 -1.551 23.388 1.00 89.31 89 ASP A CA 1
ATOM 722 C C . ASP A 1 89 ? -5.547 -1.014 22.005 1.00 89.31 89 ASP A C 1
ATOM 724 O O . ASP A 1 89 ? -5.081 -1.545 20.999 1.00 89.31 89 ASP A O 1
ATOM 728 N N . PHE A 1 90 ? -6.371 0.035 21.917 1.00 91.19 90 PHE A N 1
ATOM 729 C CA . PHE A 1 90 ? -6.767 0.676 20.661 1.00 91.19 90 PHE A CA 1
ATOM 730 C C . PHE A 1 90 ? -6.453 2.174 20.644 1.00 91.19 90 PHE A C 1
ATOM 732 O O . PHE A 1 90 ? -6.509 2.864 21.657 1.00 91.19 90 PHE A O 1
ATOM 739 N N . THR A 1 91 ? -6.182 2.692 19.450 1.00 89.75 91 THR A N 1
ATOM 740 C CA . THR A 1 91 ? -6.099 4.134 19.194 1.00 89.75 91 THR A CA 1
ATOM 741 C C . THR A 1 91 ? -6.661 4.460 17.814 1.00 89.75 91 THR A C 1
ATOM 743 O O . THR A 1 91 ? -6.814 3.573 16.969 1.00 89.75 91 THR A O 1
ATOM 746 N N . ILE A 1 92 ? -7.005 5.727 17.589 1.00 87.75 92 ILE A N 1
ATOM 747 C CA . ILE A 1 92 ? -7.490 6.222 16.300 1.00 87.75 92 ILE A CA 1
ATOM 748 C C . ILE A 1 92 ? -6.618 7.386 15.858 1.00 87.75 92 ILE A C 1
ATOM 750 O O . ILE A 1 92 ? -6.560 8.413 16.531 1.00 87.75 92 ILE A O 1
ATOM 754 N N . GLU A 1 93 ? -6.012 7.252 14.683 1.00 82.19 93 GLU A N 1
ATOM 755 C CA . GLU A 1 93 ? -5.164 8.280 14.082 1.00 82.19 93 GLU A CA 1
ATOM 756 C C . GLU A 1 93 ? -5.593 8.523 12.639 1.00 82.19 93 GLU A C 1
ATOM 758 O O . GLU A 1 93 ? -5.785 7.584 11.870 1.00 82.19 93 GLU A O 1
ATOM 763 N N . ASN A 1 94 ? -5.793 9.792 12.268 1.00 77.69 94 ASN A N 1
ATOM 764 C CA . ASN A 1 94 ? -6.249 10.200 10.929 1.00 77.69 94 ASN A CA 1
ATOM 765 C C . ASN A 1 94 ? -7.531 9.492 10.440 1.00 77.69 94 ASN A C 1
ATOM 767 O O . ASN A 1 94 ? -7.790 9.411 9.243 1.00 77.69 94 ASN A O 1
ATOM 771 N N . GLY A 1 95 ? -8.357 9.006 11.372 1.00 76.94 95 GLY A N 1
ATOM 772 C CA . GLY A 1 95 ? -9.598 8.290 11.075 1.00 76.94 95 GLY A CA 1
ATOM 773 C C . GLY A 1 95 ? -9.460 6.769 10.987 1.00 76.94 95 GLY A C 1
ATO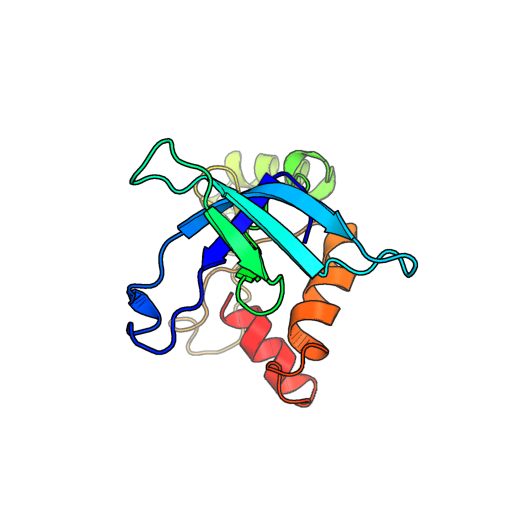M 774 O O . GLY A 1 95 ? -10.493 6.099 10.960 1.00 76.94 95 GLY A O 1
ATOM 775 N N . ASP A 1 96 ? -8.240 6.234 11.026 1.00 83.00 96 ASP A N 1
ATOM 776 C CA . ASP A 1 96 ? -7.963 4.800 10.991 1.00 83.00 96 ASP A CA 1
ATOM 777 C C . ASP A 1 96 ? -7.810 4.212 12.400 1.00 83.00 96 ASP A C 1
ATOM 779 O O . ASP A 1 96 ? -7.297 4.860 13.313 1.00 83.00 96 ASP A O 1
ATOM 783 N N . LEU A 1 97 ? -8.274 2.971 12.574 1.00 88.75 97 LEU A N 1
ATOM 784 C CA . LEU A 1 97 ? -8.226 2.243 13.842 1.00 88.75 97 LEU A CA 1
ATOM 785 C C . LEU A 1 97 ? -6.940 1.423 13.934 1.00 88.75 97 LEU A C 1
ATOM 787 O O . LEU A 1 97 ? -6.672 0.587 13.072 1.00 88.75 97 LEU A O 1
ATOM 791 N N . TYR A 1 98 ? -6.199 1.589 15.019 1.00 88.50 98 TYR A N 1
ATOM 792 C CA . TYR A 1 98 ? -4.989 0.832 15.310 1.00 88.50 98 TYR A CA 1
ATOM 793 C C . TYR A 1 98 ? -5.165 0.017 16.584 1.00 88.50 98 TYR A C 1
ATOM 795 O O . TYR A 1 98 ? -5.923 0.397 17.477 1.00 88.50 98 TYR A O 1
ATOM 803 N N . ARG A 1 99 ? -4.452 -1.108 16.667 1.00 90.12 99 ARG A N 1
ATOM 804 C CA . ARG A 1 99 ? -4.448 -1.983 17.837 1.00 90.12 99 ARG A CA 1
ATOM 805 C C . ARG A 1 99 ? -3.031 -2.323 18.280 1.00 90.12 99 ARG A C 1
ATOM 807 O O . ARG A 1 99 ? -2.198 -2.729 17.466 1.00 90.12 99 ARG A O 1
ATOM 814 N N . HIS A 1 100 ? -2.789 -2.221 19.577 1.00 85.19 100 HIS A N 1
ATOM 815 C CA . HIS A 1 100 ? -1.607 -2.739 20.241 1.00 85.19 100 HIS A CA 1
ATOM 816 C C . HIS A 1 100 ? -1.819 -4.212 20.605 1.00 85.19 100 HIS A C 1
ATOM 818 O O . HIS A 1 100 ? -2.857 -4.573 21.152 1.00 85.19 100 HIS A O 1
ATOM 824 N N . LEU A 1 101 ? -0.870 -5.096 20.278 1.00 78.19 101 LEU A N 1
ATOM 825 C CA . LEU A 1 101 ? -1.051 -6.539 20.506 1.00 78.19 101 LEU A CA 1
ATOM 826 C C . LEU A 1 101 ? -0.472 -7.052 21.832 1.00 78.19 101 LEU A C 1
ATOM 828 O O . LEU A 1 101 ? -0.659 -8.232 22.116 1.00 78.19 101 LEU A O 1
ATOM 832 N N . GLY A 1 102 ? 0.191 -6.213 22.636 1.00 66.56 102 GLY A N 1
ATOM 833 C CA . GLY A 1 102 ? 0.609 -6.576 23.998 1.00 66.56 102 GLY A CA 1
ATOM 834 C C . GLY A 1 102 ? 1.474 -7.840 24.082 1.00 66.56 102 GLY A C 1
ATOM 835 O O . GLY A 1 102 ? 1.362 -8.606 25.039 1.00 66.56 102 GLY A O 1
ATOM 836 N N . LEU A 1 103 ? 2.260 -8.152 23.042 1.00 59.69 103 LEU A N 1
ATOM 837 C CA . LEU A 1 103 ? 2.986 -9.423 22.941 1.00 59.69 103 LEU A CA 1
ATOM 838 C C . LEU A 1 103 ? 4.327 -9.348 23.693 1.00 59.69 103 LEU A C 1
ATOM 840 O O . LEU A 1 103 ? 5.385 -9.469 23.081 1.00 59.69 103 LEU A O 1
ATOM 844 N N . GLY A 1 104 ? 4.294 -9.192 25.019 1.00 52.44 104 GLY A N 1
ATOM 845 C CA . GLY A 1 104 ? 5.444 -9.480 25.884 1.00 52.44 104 GLY A CA 1
ATOM 846 C C . GLY A 1 104 ? 5.650 -8.534 27.076 1.00 52.44 104 GLY A C 1
ATOM 847 O O . GLY A 1 104 ? 5.034 -7.478 27.151 1.00 52.44 104 GLY A O 1
ATOM 848 N N . PRO A 1 105 ? 6.545 -8.906 28.013 1.00 52.16 105 PRO A N 1
ATOM 849 C CA . PRO A 1 105 ? 6.829 -8.141 29.233 1.00 52.16 105 PRO A CA 1
ATOM 850 C C . PRO A 1 105 ? 7.585 -6.819 28.995 1.00 52.16 105 PRO A C 1
ATOM 852 O O . PRO A 1 105 ? 7.717 -6.029 29.924 1.00 52.16 105 PRO A O 1
ATOM 855 N N . ASP A 1 106 ? 8.065 -6.563 27.773 1.00 55.88 106 ASP A N 1
ATOM 856 C CA . ASP A 1 106 ? 8.711 -5.306 27.373 1.00 55.88 106 ASP A CA 1
ATOM 857 C C . ASP A 1 106 ? 7.983 -4.739 26.143 1.00 55.88 106 ASP A C 1
ATOM 859 O O . ASP A 1 106 ? 8.462 -4.751 25.010 1.00 55.88 106 ASP A O 1
ATOM 863 N N . ASP A 1 107 ? 6.749 -4.294 26.385 1.00 54.84 107 ASP A N 1
ATOM 864 C CA . ASP A 1 107 ? 5.754 -3.849 25.396 1.00 54.84 107 ASP A CA 1
ATOM 865 C C . ASP A 1 107 ? 6.134 -2.530 24.681 1.00 54.84 107 ASP A C 1
ATOM 867 O O . ASP A 1 107 ? 5.390 -1.993 23.869 1.00 54.84 107 ASP A O 1
ATOM 871 N N . ARG A 1 108 ? 7.325 -1.988 24.967 1.00 55.31 108 ARG A N 1
ATOM 872 C CA . ARG A 1 108 ? 7.804 -0.677 24.495 1.00 55.31 108 ARG A CA 1
ATOM 873 C C . ARG A 1 108 ? 8.284 -0.659 23.041 1.00 55.31 108 ARG A C 1
ATOM 875 O O . ARG A 1 108 ? 8.570 0.413 22.518 1.00 55.31 108 ARG A O 1
ATOM 882 N N . GLY A 1 109 ? 8.415 -1.824 22.405 1.00 59.25 109 GLY A N 1
ATOM 883 C CA . GLY A 1 109 ? 8.981 -1.957 21.057 1.00 59.25 109 GLY A CA 1
ATOM 884 C C . GLY A 1 109 ? 8.009 -2.430 19.975 1.00 59.25 109 GLY A C 1
ATOM 885 O O . GLY A 1 109 ? 8.413 -2.527 18.816 1.00 59.25 109 GLY A O 1
ATOM 886 N N . ILE A 1 110 ? 6.764 -2.766 20.321 1.00 63.25 110 ILE A N 1
ATOM 887 C CA . ILE A 1 110 ? 5.785 -3.258 19.346 1.00 63.25 110 ILE A CA 1
ATOM 888 C C . ILE A 1 110 ? 5.023 -2.051 18.793 1.00 63.25 110 ILE A C 1
ATOM 890 O O . ILE A 1 110 ? 4.416 -1.317 19.562 1.00 63.25 110 ILE A O 1
ATOM 894 N N . PRO A 1 111 ? 5.045 -1.795 17.477 1.00 73.12 111 PRO A N 1
ATOM 895 C CA . PRO A 1 111 ? 4.303 -0.675 16.926 1.00 73.12 111 PRO A CA 1
ATOM 896 C C . PRO A 1 111 ? 2.798 -0.969 16.919 1.00 73.12 111 PRO A C 1
ATOM 898 O O . PRO A 1 111 ? 2.354 -2.116 16.779 1.00 73.12 111 PRO A O 1
ATOM 901 N N . TRP A 1 112 ? 2.011 0.099 17.040 1.00 82.25 112 TRP A N 1
ATOM 902 C CA . TRP A 1 112 ? 0.574 0.092 16.792 1.00 82.25 112 TRP A CA 1
ATOM 903 C C . TRP A 1 112 ? 0.286 -0.446 15.394 1.00 82.25 112 TRP A C 1
ATOM 905 O O . TRP A 1 112 ? 0.824 0.058 14.413 1.00 82.25 112 TRP A O 1
ATOM 915 N N . LYS A 1 113 ? -0.577 -1.457 15.295 1.00 83.50 113 LYS A N 1
ATOM 916 C CA . LYS A 1 113 ? -0.889 -2.082 14.008 1.00 83.50 113 LYS A CA 1
ATOM 917 C C . LYS A 1 113 ? -2.203 -1.582 13.456 1.00 83.50 113 LYS A C 1
ATOM 919 O O . LYS A 1 113 ? -3.209 -1.599 14.167 1.00 83.50 113 LYS A O 1
ATOM 924 N N . LEU A 1 114 ? -2.219 -1.238 12.174 1.00 85.56 114 LEU A N 1
ATOM 925 C CA . LEU A 1 114 ? -3.446 -0.873 11.477 1.00 85.56 114 LEU A CA 1
ATOM 926 C C . LEU A 1 114 ? -4.4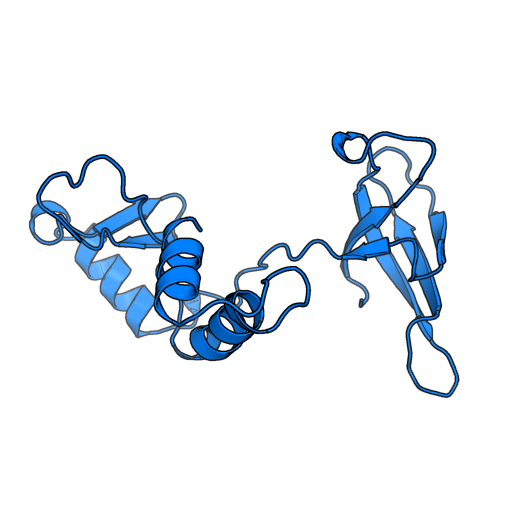44 -2.043 11.488 1.00 85.56 114 LEU A C 1
ATOM 928 O O . LEU A 1 114 ? -4.142 -3.158 11.051 1.00 85.56 114 LEU A O 1
ATOM 932 N N . CYS A 1 115 ? -5.661 -1.786 11.961 1.00 87.50 115 CYS A N 1
ATOM 933 C CA . CYS A 1 115 ? -6.758 -2.735 11.859 1.00 87.50 115 CYS A CA 1
ATOM 934 C C . CYS A 1 115 ? -7.289 -2.752 10.425 1.00 87.50 115 CYS A C 1
ATOM 936 O O . CYS A 1 115 ? -7.733 -1.742 9.887 1.00 87.50 115 CYS A O 1
ATOM 938 N N . VAL A 1 116 ? -7.290 -3.935 9.817 1.00 83.50 116 VAL A N 1
ATOM 939 C CA . VAL A 1 116 ? -7.722 -4.140 8.431 1.00 83.50 116 VAL A CA 1
ATOM 940 C C . VAL A 1 116 ? -8.946 -5.042 8.364 1.00 83.50 116 VAL A C 1
ATOM 942 O O . VAL A 1 116 ? -9.111 -5.976 9.159 1.00 83.50 116 VAL A O 1
ATOM 945 N N . ALA A 1 117 ? -9.798 -4.768 7.381 1.00 82.88 117 ALA A N 1
ATOM 946 C CA . ALA A 1 117 ? -11.001 -5.541 7.129 1.00 82.88 117 ALA A CA 1
ATOM 947 C C . ALA A 1 117 ? -10.660 -7.006 6.790 1.00 82.88 117 ALA A C 1
ATOM 949 O O . ALA A 1 117 ? -9.587 -7.298 6.252 1.00 82.88 117 ALA A O 1
ATOM 950 N N . THR A 1 118 ? -11.550 -7.942 7.125 1.00 80.12 118 THR A N 1
ATOM 951 C CA . THR A 1 118 ? -11.305 -9.389 6.980 1.00 80.12 118 THR A CA 1
ATOM 952 C C . THR A 1 118 ? -11.032 -9.778 5.529 1.00 80.12 118 THR A C 1
ATOM 954 O O . THR A 1 118 ? -10.102 -10.534 5.252 1.00 80.12 118 THR A O 1
ATOM 957 N N . GLU A 1 119 ? -11.779 -9.187 4.606 1.00 77.19 119 GLU A N 1
ATOM 958 C CA . GLU A 1 119 ? -11.643 -9.291 3.157 1.00 77.19 119 GLU A CA 1
ATOM 959 C C . GLU A 1 119 ? -10.245 -8.893 2.653 1.00 77.19 119 GLU A C 1
ATOM 961 O O . GLU A 1 119 ? -9.733 -9.480 1.701 1.00 77.19 119 GLU A O 1
ATOM 966 N N . ASN A 1 120 ? -9.565 -7.976 3.348 1.00 73.25 120 ASN A N 1
ATOM 967 C CA . ASN A 1 120 ? -8.220 -7.529 2.990 1.00 73.25 120 ASN A CA 1
ATOM 968 C C . ASN A 1 120 ? -7.116 -8.455 3.529 1.00 73.25 120 ASN A C 1
ATOM 970 O O . ASN A 1 120 ? -5.984 -8.404 3.045 1.00 73.25 120 ASN A O 1
ATOM 974 N N . ARG A 1 121 ? -7.413 -9.335 4.497 1.00 79.88 121 ARG A N 1
ATOM 975 C CA . ARG A 1 121 ? -6.392 -10.161 5.171 1.00 79.88 121 ARG A CA 1
ATOM 976 C C . ARG A 1 121 ? -5.713 -11.146 4.229 1.00 79.88 121 ARG A C 1
ATOM 978 O O . ARG A 1 121 ? -4.502 -11.307 4.311 1.00 79.88 121 ARG A O 1
ATOM 985 N N . ALA A 1 122 ? -6.460 -11.786 3.327 1.00 74.56 122 ALA A N 1
ATOM 986 C CA . ALA A 1 122 ? -5.892 -12.752 2.382 1.00 74.56 122 ALA A CA 1
ATOM 987 C C . ALA A 1 122 ? -4.864 -12.097 1.444 1.00 74.56 122 ALA A C 1
ATOM 989 O O . ALA A 1 122 ? -3.794 -12.655 1.197 1.00 74.56 122 ALA A O 1
ATOM 990 N N . ARG A 1 123 ? -5.168 -10.880 0.975 1.00 75.94 123 ARG A N 1
ATOM 991 C CA . ARG A 1 123 ? -4.257 -10.061 0.173 1.00 75.94 123 ARG A CA 1
ATOM 992 C C . ARG A 1 123 ? -3.003 -9.692 0.967 1.00 75.94 123 ARG A C 1
ATOM 994 O O . ARG A 1 123 ? -1.905 -9.997 0.515 1.00 75.94 123 ARG A O 1
ATOM 1001 N N . ILE A 1 124 ? -3.172 -9.135 2.167 1.00 73.12 124 ILE A N 1
ATOM 1002 C CA . ILE A 1 124 ? -2.061 -8.729 3.045 1.00 73.12 124 ILE A CA 1
ATOM 1003 C C . ILE A 1 124 ? -1.161 -9.924 3.376 1.00 73.12 124 ILE A C 1
ATOM 1005 O O . ILE A 1 124 ? 0.057 -9.840 3.266 1.00 73.12 124 ILE A O 1
ATOM 1009 N N . LEU A 1 125 ? -1.740 -11.081 3.705 1.00 69.00 125 LEU A N 1
ATOM 1010 C CA . LEU A 1 125 ? -0.980 -12.307 3.949 1.00 69.00 125 LEU A CA 1
ATOM 1011 C C . LEU A 1 125 ? -0.182 -12.735 2.715 1.00 69.00 125 LEU A C 1
ATOM 1013 O O . LEU A 1 125 ? 0.992 -13.079 2.840 1.00 69.00 125 LEU A O 1
ATOM 1017 N N . LYS A 1 126 ? -0.784 -12.689 1.522 1.00 65.56 126 LYS A N 1
ATOM 1018 C CA . LYS A 1 126 ? -0.092 -13.010 0.268 1.00 65.56 126 LYS A CA 1
ATOM 1019 C C . LYS A 1 126 ? 1.060 -12.041 -0.000 1.00 65.56 126 LYS A C 1
ATOM 1021 O O . LYS A 1 126 ? 2.141 -12.492 -0.365 1.00 65.56 126 LYS A O 1
ATOM 1026 N N . GLU A 1 127 ? 0.860 -10.746 0.205 1.00 64.25 127 GLU A N 1
ATOM 1027 C CA . GLU A 1 127 ? 1.899 -9.721 0.049 1.00 64.25 127 GLU A CA 1
ATOM 1028 C C . GLU A 1 127 ? 3.041 -9.917 1.055 1.00 64.25 127 GLU A C 1
ATOM 1030 O O . GLU A 1 127 ? 4.212 -9.859 0.689 1.00 64.25 127 GLU A O 1
ATOM 1035 N N . CYS A 1 128 ? 2.728 -10.225 2.313 1.00 62.97 128 CYS A N 1
ATOM 1036 C CA . CYS A 1 128 ? 3.736 -10.412 3.353 1.00 62.97 128 CYS A CA 1
ATOM 1037 C C . CYS A 1 128 ? 4.459 -11.769 3.285 1.00 62.97 128 CYS A C 1
ATOM 1039 O O . CYS A 1 128 ? 5.567 -11.875 3.815 1.00 62.97 128 CYS A O 1
ATOM 1041 N N . HIS A 1 129 ? 3.858 -12.798 2.675 1.00 56.59 129 HIS A N 1
ATOM 1042 C CA . HIS A 1 129 ? 4.386 -14.170 2.660 1.00 56.59 129 HIS A CA 1
ATOM 1043 C C . HIS A 1 129 ? 4.922 -14.629 1.290 1.00 56.59 129 HIS A C 1
ATOM 1045 O O . HIS A 1 129 ? 5.867 -15.411 1.250 1.00 56.59 129 HIS A O 1
ATOM 1051 N N . ASN A 1 130 ? 4.333 -14.180 0.173 1.00 50.28 130 ASN A N 1
ATOM 1052 C CA . ASN A 1 130 ? 4.499 -14.816 -1.147 1.00 50.28 130 ASN A CA 1
ATOM 1053 C C . ASN A 1 130 ? 5.141 -13.934 -2.236 1.00 50.28 130 ASN A C 1
ATOM 1055 O O . ASN A 1 130 ? 5.232 -14.378 -3.380 1.00 50.28 130 ASN A O 1
ATOM 1059 N N . VAL A 1 131 ? 5.582 -12.705 -1.946 1.00 44.34 131 VAL A N 1
ATOM 1060 C CA . VAL A 1 131 ? 6.354 -11.910 -2.927 1.00 44.34 131 VAL A CA 1
ATOM 1061 C C . VAL A 1 131 ? 7.847 -12.277 -2.873 1.00 44.34 131 VAL A C 1
ATOM 1063 O O . VAL A 1 131 ? 8.349 -12.535 -1.788 1.00 44.34 131 VAL A O 1
ATOM 1066 N N . PRO A 1 132 ? 8.618 -12.251 -3.979 1.00 41.34 132 PRO A N 1
ATOM 1067 C CA . PRO A 1 132 ? 10.019 -12.719 -3.997 1.00 41.34 132 PRO A CA 1
ATOM 1068 C C . PRO A 1 132 ? 10.975 -11.978 -3.040 1.00 41.34 132 PRO A C 1
ATOM 1070 O O . PRO A 1 132 ? 12.027 -12.495 -2.671 1.00 41.34 132 PRO A O 1
ATOM 1073 N N . THR A 1 133 ? 10.617 -10.760 -2.622 1.00 49.97 133 THR A N 1
ATOM 1074 C CA . THR A 1 133 ? 11.329 -9.967 -1.601 1.00 49.97 133 THR A CA 1
ATOM 1075 C C . THR A 1 133 ? 10.875 -10.284 -0.171 1.00 49.97 133 THR A C 1
ATOM 1077 O O . THR A 1 133 ? 11.567 -9.962 0.797 1.00 49.97 133 THR A O 1
ATOM 1080 N N . ALA A 1 134 ? 9.728 -10.939 -0.001 1.00 46.69 134 ALA A N 1
ATOM 1081 C CA . ALA A 1 134 ? 9.387 -11.708 1.182 1.00 46.69 134 ALA A CA 1
ATOM 1082 C C . ALA A 1 134 ? 10.054 -13.070 1.021 1.00 46.69 134 ALA A C 1
ATOM 1084 O O . ALA A 1 134 ? 9.443 -14.048 0.613 1.00 46.69 134 ALA A O 1
ATOM 1085 N N . ARG A 1 135 ? 11.363 -13.099 1.298 1.00 40.09 135 ARG A N 1
ATOM 1086 C CA . ARG A 1 135 ? 12.144 -14.323 1.524 1.00 40.09 135 ARG A CA 1
ATOM 1087 C C . ARG A 1 135 ? 11.193 -15.332 2.187 1.00 40.09 135 ARG A C 1
ATOM 1089 O O . ARG A 1 135 ? 10.637 -14.974 3.220 1.00 40.09 135 ARG A O 1
ATOM 1096 N N . HIS A 1 136 ? 10.923 -16.482 1.564 1.00 45.62 136 HIS A N 1
ATOM 1097 C CA . HIS A 1 136 ? 10.011 -17.518 2.069 1.00 45.62 136 HIS A CA 1
ATOM 1098 C C . H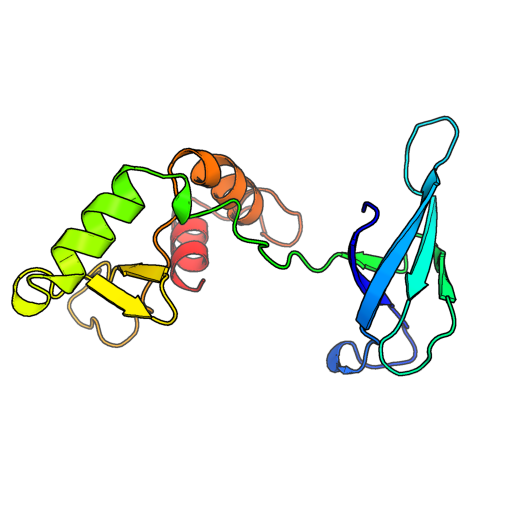IS A 1 136 ? 10.394 -17.897 3.506 1.00 45.62 136 HIS A C 1
ATOM 1100 O O . HIS A 1 136 ? 11.245 -18.753 3.739 1.00 45.62 136 HIS A O 1
ATOM 1106 N N . LEU A 1 137 ? 9.850 -17.187 4.484 1.00 48.69 137 LEU A N 1
ATOM 1107 C CA . LEU A 1 137 ? 10.285 -17.247 5.865 1.00 48.69 137 LEU A CA 1
ATOM 1108 C C . LEU A 1 137 ? 9.119 -17.800 6.670 1.00 48.69 137 LEU A C 1
ATOM 1110 O O . LEU A 1 137 ? 7.983 -17.374 6.498 1.00 48.69 137 LEU A O 1
ATOM 1114 N N . SER A 1 138 ? 9.434 -18.766 7.529 1.00 46.94 138 SER A N 1
ATOM 1115 C CA . SER A 1 138 ? 8.501 -19.447 8.425 1.00 46.94 138 SER A CA 1
ATOM 1116 C C . SER A 1 138 ? 7.496 -18.498 9.093 1.00 46.94 138 SER A C 1
ATOM 1118 O O . SER A 1 138 ? 7.809 -17.335 9.347 1.00 46.94 138 SER A O 1
ATOM 1120 N N . ILE A 1 139 ? 6.322 -19.031 9.457 1.00 53.00 139 ILE A N 1
ATOM 1121 C CA . ILE A 1 139 ? 5.180 -18.333 10.091 1.00 53.00 139 ILE A CA 1
ATOM 1122 C C . ILE A 1 139 ? 5.608 -17.233 11.085 1.00 53.00 139 ILE A C 1
ATOM 1124 O O . ILE A 1 139 ? 5.080 -16.123 11.054 1.00 53.00 139 ILE A O 1
ATOM 1128 N N . ARG A 1 140 ? 6.623 -17.494 11.924 1.00 48.38 140 ARG A N 1
ATOM 1129 C CA . ARG A 1 140 ? 7.165 -16.527 12.898 1.00 48.38 140 ARG A CA 1
ATOM 1130 C C . ARG A 1 140 ? 7.696 -15.230 12.277 1.00 48.38 140 ARG A C 1
ATOM 1132 O O . ARG A 1 140 ? 7.479 -14.157 12.826 1.00 48.38 140 ARG A O 1
ATOM 1139 N N . LYS A 1 141 ? 8.389 -15.295 11.143 1.00 52.72 141 LYS A N 1
ATOM 1140 C CA . LYS A 1 141 ? 8.967 -14.116 10.480 1.00 52.72 141 LYS A CA 1
ATOM 1141 C C . LYS A 1 141 ? 7.932 -13.343 9.661 1.00 52.72 141 LYS A C 1
ATOM 1143 O O . LYS A 1 141 ? 8.039 -12.124 9.567 1.00 52.72 141 LYS A O 1
ATOM 1148 N N . THR A 1 142 ? 6.899 -14.015 9.150 1.00 49.97 142 THR A N 1
ATOM 1149 C CA . THR A 1 142 ? 5.715 -13.350 8.581 1.00 49.97 142 THR A CA 1
ATOM 1150 C C . THR A 1 142 ? 4.967 -12.555 9.652 1.00 49.97 142 THR A C 1
ATOM 1152 O O . THR A 1 142 ? 4.631 -11.398 9.417 1.00 49.97 142 THR A O 1
ATOM 1155 N N . ILE A 1 143 ? 4.789 -13.124 10.853 1.00 55.69 143 ILE A N 1
ATOM 1156 C CA . ILE A 1 143 ? 4.176 -12.430 12.000 1.00 55.69 143 ILE A CA 1
ATOM 1157 C C . ILE A 1 143 ? 4.985 -11.188 12.402 1.00 55.69 143 ILE A C 1
ATOM 1159 O O . ILE A 1 143 ? 4.385 -10.140 12.634 1.00 55.69 143 ILE A O 1
ATOM 1163 N N . LEU A 1 144 ? 6.322 -11.278 12.428 1.00 55.91 144 LEU A N 1
ATOM 1164 C CA . LEU A 1 144 ? 7.200 -10.136 12.725 1.00 55.91 144 LEU A CA 1
ATOM 1165 C C . LEU A 1 144 ? 7.131 -9.030 11.661 1.00 55.91 144 LEU A C 1
ATOM 1167 O O . LEU A 1 144 ? 7.193 -7.854 11.989 1.00 55.91 144 LEU A O 1
ATOM 1171 N N . ARG A 1 145 ? 6.974 -9.374 10.380 1.00 57.97 145 ARG A N 1
ATOM 1172 C CA . ARG A 1 145 ? 6.848 -8.365 9.317 1.00 57.97 145 ARG A CA 1
ATOM 1173 C C . ARG A 1 145 ? 5.489 -7.672 9.350 1.00 57.97 145 ARG A C 1
ATOM 1175 O O . ARG A 1 145 ? 5.434 -6.455 9.259 1.00 57.97 145 ARG A O 1
ATOM 1182 N N . ILE A 1 146 ? 4.414 -8.433 9.567 1.00 56.84 146 ILE A N 1
ATOM 1183 C CA . ILE A 1 146 ? 3.073 -7.883 9.824 1.00 56.84 146 ILE A CA 1
ATOM 1184 C C . ILE A 1 146 ? 3.069 -7.051 11.114 1.00 56.84 146 ILE A C 1
ATOM 1186 O O . ILE A 1 146 ? 2.220 -6.190 11.288 1.00 56.84 146 ILE A O 1
ATOM 1190 N N . SER A 1 147 ? 3.985 -7.305 12.054 1.00 55.91 147 SER A N 1
ATOM 1191 C CA . SER A 1 147 ? 4.143 -6.475 13.248 1.00 55.91 147 SER A CA 1
ATOM 1192 C C . SER A 1 147 ? 5.011 -5.248 13.087 1.00 55.91 147 SER A C 1
ATOM 1194 O O . SER A 1 147 ? 5.191 -4.566 14.078 1.00 55.91 147 SER A O 1
ATOM 1196 N N . GLN A 1 148 ? 5.579 -5.002 11.915 1.00 55.75 148 GLN A N 1
ATOM 1197 C CA . GLN A 1 148 ? 6.413 -3.832 11.633 1.00 55.75 148 GLN A CA 1
ATOM 1198 C C . GLN A 1 148 ? 5.773 -2.903 10.590 1.00 55.75 148 GLN A C 1
ATOM 1200 O O . GLN A 1 148 ? 6.386 -1.904 10.223 1.00 55.75 148 GLN A O 1
ATOM 1205 N N . MET A 1 149 ? 4.585 -3.263 10.092 1.00 54.50 149 MET A N 1
ATOM 1206 C CA . MET A 1 149 ? 3.726 -2.441 9.235 1.00 54.50 149 MET A CA 1
ATOM 1207 C C . MET A 1 149 ? 2.691 -1.735 10.100 1.00 54.50 149 MET A C 1
ATOM 1209 O O . MET A 1 149 ? 2.421 -0.559 9.794 1.00 54.50 149 MET A O 1
#

Radius of gyration: 19.61 Å; chains: 1; bounding box: 41×38×57 Å

pLDDT: mean 77.82, std 16.59, range [40.09, 96.88]

Sequence (149 aa):
MHRGDLVYICDPAIPRREWKRGVVEEVFTGKDGVPRRASVRTSDRAKLVLRPALKLAVLDVILTHDSRQSKWLQQKSQEVRQEIQKFSDFTIENGDLYRHLGLGPDDRGIPWKLCVATENRARILKECHNVPTARHLSIRKTILRISQM

Foldseek 3Di:
DAFQFKWFQADPVDPPVPTFIWTFHAFDADVVRHTQWTWTQTPVDNDTDIDGPVRIGGDPPCPPPDCVVAPVSVVVLVVCVVCVVVQVQWDADPRWIWGQPPPDPCSVPFDTATDHHPVCVVVLLCVLAPDVVNPNDPPVVSVVVSRVD

InterPro domains:
  IPR040676 Domain of unknown function DUF5641 [PF18701] (2-59)

Secondary structure (DSSP, 8-state):
--TT-EEEE--TTS-GGGPEEEEEEEEEE-TTS-EEEEEEEESS-S-EEEEEGGGEEE------S-GGG-HHHHHHHHHHHH-GGG-TTEEEETTEEEE----SS-GGGPPPEEP--HHHHHHHHHHHHHSTTS----HHHHHHHHT--